Protein AF-A0A5C7VC19-F1 (afdb_monomer_lite)

Secondary structure (DSSP, 8-state):
-------PPPPHHHHHHHHHHHHHHHHHH---HHHHHHHHHHHHHHHHHHHHHHHHHHS-GGGT-----SS--TT-----

Sequence (80 aa):
MKKRSKKRKPSELTKLKKRLARLQSDIATVTSEITKKKLLVQILLTEEKIKIEEFHKVSGFNKIRGYEILSGAPGLGKRS

Structure (mmCIF, N/CA/C/O backbone):
data_AF-A0A5C7VC19-F1
#
_entry.id   AF-A0A5C7VC19-F1
#
loop_
_atom_site.group_PDB
_atom_site.id
_atom_site.type_symbol
_atom_site.label_atom_id
_atom_site.label_alt_id
_atom_site.label_comp_id
_atom_site.label_asym_id
_atom_site.label_entity_id
_atom_site.label_seq_id
_atom_site.pdbx_PDB_ins_code
_atom_site.Cartn_x
_atom_site.Cartn_y
_atom_site.Cartn_z
_atom_site.occupancy
_atom_site.B_iso_or_equiv
_atom_site.auth_seq_id
_atom_site.auth_comp_id
_atom_site.auth_asym_id
_atom_site.auth_atom_id
_atom_site.pdbx_PDB_model_num
ATOM 1 N N . MET A 1 1 ? -9.065 -20.157 -34.456 1.00 50.28 1 MET A N 1
ATOM 2 C CA . MET A 1 1 ? -8.557 -20.465 -33.094 1.00 50.28 1 MET A CA 1
ATOM 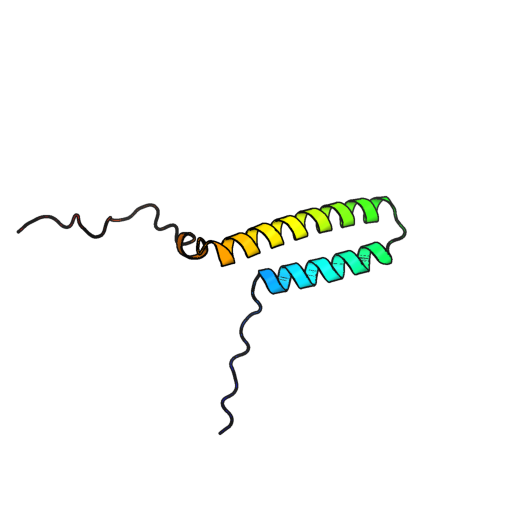3 C C . MET A 1 1 ? -8.222 -19.169 -32.352 1.00 50.28 1 MET A C 1
ATOM 5 O O . MET A 1 1 ? -7.311 -18.465 -32.770 1.00 50.28 1 MET A O 1
ATOM 9 N N . LYS A 1 2 ? -8.947 -18.809 -31.278 1.00 54.47 2 LYS A N 1
ATOM 10 C CA . LYS A 1 2 ? -8.595 -17.646 -30.434 1.00 54.47 2 LYS A CA 1
ATOM 11 C C . LYS A 1 2 ? -7.319 -17.969 -29.644 1.00 54.47 2 LYS A C 1
ATOM 13 O O . LYS A 1 2 ? -7.347 -18.825 -28.762 1.00 54.47 2 LYS A O 1
ATOM 18 N N . LYS A 1 3 ? -6.202 -17.302 -29.958 1.00 57.69 3 LYS A N 1
ATOM 19 C CA . LYS A 1 3 ? -4.954 -17.394 -29.180 1.00 57.69 3 LYS A CA 1
ATOM 20 C C . LYS A 1 3 ? -5.249 -16.949 -27.741 1.00 57.69 3 LYS A C 1
ATOM 22 O O . LYS A 1 3 ? -5.544 -15.781 -27.508 1.00 57.69 3 LYS A O 1
ATOM 27 N N . ARG A 1 4 ? -5.202 -17.874 -26.774 1.00 60.72 4 ARG A N 1
ATOM 28 C CA . ARG A 1 4 ? -5.302 -17.544 -25.343 1.00 60.72 4 ARG A CA 1
ATOM 29 C C . ARG A 1 4 ? -4.067 -16.722 -24.974 1.00 60.72 4 ARG A C 1
ATOM 31 O O . ARG A 1 4 ? -2.959 -17.252 -24.931 1.00 60.72 4 ARG A O 1
ATOM 38 N N . SER A 1 5 ? -4.239 -15.422 -24.759 1.00 63.59 5 SER A N 1
ATOM 39 C CA . SER A 1 5 ? -3.165 -14.549 -24.294 1.00 63.59 5 SER A CA 1
ATOM 40 C C . SER A 1 5 ? -2.697 -15.032 -22.918 1.00 63.59 5 SER A C 1
ATOM 42 O O . SER A 1 5 ? -3.458 -15.063 -21.952 1.00 63.59 5 SER A O 1
ATOM 44 N N . LYS A 1 6 ? -1.433 -15.468 -22.829 1.00 65.81 6 LYS A N 1
ATOM 45 C CA . LYS A 1 6 ? -0.788 -15.847 -21.564 1.00 65.81 6 LYS A CA 1
ATOM 46 C C . LYS A 1 6 ? -0.918 -14.656 -20.605 1.00 65.81 6 LYS A C 1
ATOM 48 O O . LYS A 1 6 ? -0.357 -13.595 -20.881 1.00 65.81 6 LYS A O 1
ATOM 53 N N . LYS A 1 7 ? -1.673 -14.806 -19.506 1.00 64.94 7 LYS A N 1
ATOM 54 C CA . LYS A 1 7 ? -1.801 -13.774 -18.460 1.00 64.94 7 LYS A CA 1
ATOM 55 C C . LYS A 1 7 ? -0.395 -13.395 -17.990 1.00 64.94 7 LYS A C 1
ATOM 57 O O . LYS A 1 7 ? 0.294 -14.205 -17.373 1.00 64.94 7 LYS A O 1
ATOM 62 N N . ARG A 1 8 ? 0.050 -12.180 -18.316 1.00 65.25 8 ARG A N 1
ATOM 63 C CA . ARG A 1 8 ? 1.345 -11.663 -17.858 1.00 65.25 8 ARG A CA 1
ATOM 64 C C . ARG A 1 8 ? 1.279 -11.459 -16.347 1.00 65.25 8 ARG A C 1
ATOM 66 O O . ARG A 1 8 ? 0.293 -10.924 -15.838 1.00 65.25 8 ARG A O 1
ATOM 73 N N . LYS A 1 9 ? 2.320 -11.897 -15.632 1.00 72.56 9 LYS A N 1
ATOM 74 C CA . LYS A 1 9 ? 2.441 -11.630 -14.195 1.00 72.56 9 LYS A CA 1
ATOM 75 C C . LYS A 1 9 ? 2.456 -10.105 -13.987 1.00 72.56 9 LYS A C 1
ATOM 77 O O . LYS A 1 9 ? 3.128 -9.411 -14.752 1.00 72.56 9 LYS A O 1
ATOM 82 N N . PRO A 1 10 ? 1.703 -9.574 -13.009 1.00 74.00 10 PRO A N 1
ATOM 83 C CA . PRO A 1 10 ? 1.691 -8.142 -12.743 1.00 74.00 10 PRO A CA 1
ATOM 84 C C . PRO A 1 10 ? 3.090 -7.684 -12.327 1.00 74.00 10 PRO A C 1
ATOM 86 O O . PRO A 1 10 ? 3.748 -8.367 -11.541 1.00 74.00 10 PRO A O 1
ATOM 89 N N . SER A 1 11 ? 3.525 -6.538 -12.855 1.00 81.38 11 SER A N 1
ATOM 90 C CA . SER A 1 11 ? 4.820 -5.952 -12.497 1.00 81.38 11 SER A CA 1
ATOM 91 C C . SER A 1 11 ? 4.873 -5.599 -11.010 1.00 81.38 11 SER A C 1
ATOM 93 O O . SER A 1 11 ? 3.829 -5.321 -10.412 1.00 81.38 11 SER A O 1
ATOM 95 N N . GLU A 1 12 ? 6.071 -5.581 -10.421 1.00 84.25 12 GLU A N 1
ATOM 96 C CA . GLU A 1 12 ? 6.259 -5.202 -9.012 1.00 84.25 12 GLU A CA 1
ATOM 97 C C . GLU A 1 12 ? 5.658 -3.823 -8.715 1.00 84.25 12 GLU A C 1
ATOM 99 O O . GLU A 1 12 ? 4.898 -3.679 -7.760 1.00 84.25 12 GLU A O 1
ATOM 104 N N . LEU A 1 13 ? 5.823 -2.858 -9.626 1.00 87.62 13 LEU A N 1
ATOM 105 C CA . LEU A 1 13 ? 5.147 -1.559 -9.569 1.00 87.62 13 LEU A CA 1
ATOM 106 C C . LEU A 1 13 ? 3.620 -1.687 -9.402 1.00 87.62 13 LEU A C 1
ATOM 108 O O . LEU A 1 13 ? 3.008 -1.022 -8.570 1.00 87.62 13 LEU A O 1
ATOM 112 N N . THR A 1 14 ? 2.984 -2.558 -10.191 1.00 88.62 14 THR A N 1
ATOM 113 C CA . THR A 1 14 ? 1.530 -2.772 -10.130 1.00 88.62 14 THR A CA 1
ATOM 114 C C . THR A 1 14 ? 1.113 -3.383 -8.792 1.00 88.62 14 THR A C 1
ATOM 116 O O . THR A 1 14 ? 0.043 -3.061 -8.278 1.00 88.62 14 THR A O 1
ATOM 119 N N . LYS A 1 15 ? 1.942 -4.261 -8.215 1.00 91.00 15 LYS A N 1
ATOM 120 C CA . LYS A 1 15 ? 1.692 -4.842 -6.890 1.00 91.00 15 LYS A CA 1
ATOM 121 C C . LYS A 1 15 ? 1.827 -3.789 -5.790 1.00 91.00 15 LYS A C 1
ATOM 123 O O . LYS A 1 15 ? 0.957 -3.719 -4.926 1.00 91.00 15 LYS A O 1
ATOM 128 N N . LEU A 1 16 ? 2.860 -2.948 -5.857 1.00 92.50 16 LEU A N 1
ATOM 129 C CA . LEU A 1 16 ? 3.094 -1.870 -4.896 1.00 92.50 16 LEU A CA 1
ATOM 130 C C . LEU A 1 16 ? 1.966 -0.831 -4.921 1.00 92.50 16 LEU A C 1
ATOM 132 O O . LEU A 1 16 ? 1.421 -0.520 -3.867 1.00 92.50 16 LEU A O 1
ATOM 136 N N . LYS A 1 17 ? 1.520 -0.387 -6.106 1.00 92.88 17 LYS A N 1
ATOM 137 C CA . LYS A 1 17 ? 0.380 0.543 -6.234 1.00 92.88 17 LYS A CA 1
ATOM 138 C C . LYS A 1 17 ? -0.919 -0.040 -5.665 1.00 92.88 17 LYS A C 1
ATOM 140 O O . LYS A 1 17 ? -1.646 0.647 -4.955 1.00 92.88 17 LYS A O 1
ATOM 145 N N . LYS A 1 18 ? -1.189 -1.332 -5.898 1.00 95.19 18 LYS A N 1
ATOM 146 C CA . LYS A 1 18 ? -2.341 -2.021 -5.282 1.00 95.19 18 LYS A CA 1
ATOM 147 C C . LYS A 1 18 ? -2.236 -2.089 -3.761 1.00 95.19 18 LYS A C 1
ATOM 149 O O . LYS A 1 18 ? -3.247 -1.955 -3.080 1.00 95.19 18 LYS A O 1
ATOM 154 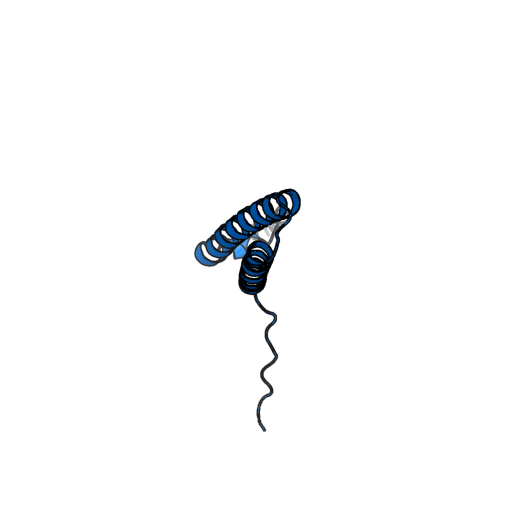N N . ARG A 1 19 ? -1.036 -2.330 -3.230 1.00 94.75 19 ARG A N 1
ATOM 155 C CA . ARG A 1 19 ? -0.801 -2.357 -1.785 1.00 94.75 19 ARG A CA 1
ATOM 156 C C . ARG A 1 19 ? -1.001 -0.977 -1.163 1.00 94.75 19 ARG A C 1
ATOM 158 O O . ARG A 1 19 ? -1.659 -0.900 -0.136 1.00 94.75 19 ARG A O 1
ATOM 165 N N . LEU A 1 20 ? -0.510 0.081 -1.807 1.00 95.25 20 LEU A N 1
ATOM 166 C CA . LEU A 1 20 ? -0.713 1.460 -1.364 1.00 95.25 20 LEU A CA 1
ATOM 167 C C . LEU A 1 20 ? -2.206 1.801 -1.252 1.00 95.25 20 LEU A C 1
ATOM 169 O O . LEU A 1 20 ? -2.642 2.259 -0.204 1.00 95.25 20 LEU A O 1
ATOM 173 N N . ALA A 1 21 ? -2.999 1.479 -2.280 1.00 95.25 21 ALA A N 1
ATOM 174 C CA . ALA A 1 21 ? -4.444 1.723 -2.271 1.00 95.25 21 ALA A CA 1
ATOM 175 C C . ALA A 1 21 ? -5.170 0.992 -1.123 1.00 95.25 21 ALA A C 1
ATOM 177 O O . ALA A 1 21 ? -6.087 1.538 -0.511 1.00 95.25 21 ALA A O 1
ATOM 178 N N . ARG A 1 22 ? -4.743 -0.238 -0.802 1.00 95.75 22 ARG A N 1
ATOM 179 C CA . ARG A 1 22 ? -5.272 -0.986 0.351 1.00 95.75 22 ARG A CA 1
ATOM 180 C C . ARG A 1 22 ? -4.907 -0.312 1.666 1.00 95.75 22 ARG A C 1
ATOM 182 O O . ARG A 1 22 ? -5.799 -0.033 2.447 1.00 95.75 22 ARG A O 1
ATOM 189 N N . LEU A 1 23 ? -3.636 0.039 1.863 1.00 95.19 23 LEU A N 1
ATOM 190 C CA . LEU A 1 23 ? -3.184 0.723 3.078 1.00 95.19 23 LEU A CA 1
ATOM 191 C C . LEU A 1 23 ? -3.899 2.070 3.291 1.00 95.19 23 LEU A C 1
ATOM 193 O O . LEU A 1 23 ? -4.239 2.409 4.420 1.00 95.19 23 LEU A O 1
ATOM 197 N N . GLN A 1 24 ? -4.170 2.812 2.213 1.00 93.88 24 GLN A N 1
ATOM 198 C CA . GLN A 1 24 ? -4.956 4.051 2.249 1.00 93.88 24 GLN A CA 1
ATOM 199 C C . GLN A 1 24 ? -6.434 3.816 2.604 1.00 93.88 24 GLN A C 1
ATOM 201 O O . GLN A 1 24 ? -7.062 4.664 3.231 1.00 93.88 24 GLN A O 1
ATOM 206 N N . SER A 1 25 ? -6.990 2.662 2.238 1.00 95.31 25 SER A N 1
ATOM 207 C CA . SER A 1 25 ? -8.349 2.276 2.638 1.00 95.31 25 SER A CA 1
ATOM 208 C C . SER A 1 25 ? -8.384 1.816 4.101 1.00 95.31 25 SER A C 1
ATOM 210 O O . SER A 1 25 ? -9.268 2.203 4.863 1.00 95.31 25 SER A O 1
ATOM 212 N N . ASP A 1 26 ? -7.379 1.050 4.525 1.00 93.12 26 ASP A N 1
ATOM 213 C CA . ASP A 1 26 ? -7.258 0.542 5.892 1.00 93.12 26 ASP A CA 1
ATOM 214 C C . ASP A 1 26 ? -7.080 1.694 6.891 1.00 93.12 26 ASP A C 1
ATOM 216 O O . ASP A 1 26 ? -7.719 1.722 7.939 1.00 93.12 26 ASP A O 1
ATOM 220 N N . ILE A 1 27 ? -6.275 2.709 6.560 1.00 92.88 27 ILE A N 1
ATOM 221 C CA . ILE A 1 27 ? -6.080 3.860 7.453 1.00 92.88 27 ILE A CA 1
ATOM 222 C C . ILE A 1 27 ? -7.340 4.726 7.595 1.00 92.88 27 ILE A C 1
ATOM 224 O O . ILE A 1 27 ? -7.533 5.341 8.643 1.00 92.88 27 ILE A O 1
ATOM 228 N N . ALA A 1 28 ? -8.199 4.766 6.573 1.00 90.25 28 ALA A N 1
ATOM 229 C CA . ALA A 1 28 ? -9.461 5.501 6.620 1.00 90.25 28 ALA A CA 1
ATOM 230 C C . ALA A 1 28 ? -10.487 4.841 7.557 1.00 90.25 28 ALA A C 1
ATOM 232 O O . ALA A 1 28 ? -11.356 5.525 8.089 1.00 90.25 28 ALA A O 1
ATOM 233 N N . THR A 1 29 ? -10.379 3.526 7.772 1.00 92.69 29 THR A N 1
ATOM 234 C CA . THR A 1 29 ? -11.316 2.746 8.600 1.00 92.69 29 THR A CA 1
ATOM 235 C C . THR A 1 29 ? -10.803 2.479 10.017 1.00 92.69 29 THR A C 1
ATOM 237 O O . THR A 1 29 ? -11.588 2.187 10.917 1.00 92.69 29 THR A O 1
ATOM 240 N N . VAL A 1 30 ? -9.494 2.599 10.250 1.00 93.00 30 VAL A N 1
ATOM 241 C CA . VAL A 1 30 ? -8.877 2.355 11.559 1.00 93.00 30 VAL A CA 1
ATOM 242 C C . VAL A 1 30 ? -9.116 3.510 12.536 1.00 93.00 30 VAL A C 1
ATOM 244 O O . VAL A 1 30 ? -8.732 4.654 12.298 1.00 93.00 30 VAL A O 1
ATOM 247 N N . THR A 1 31 ? -9.662 3.168 13.704 1.00 90.12 31 THR A N 1
ATOM 248 C CA . THR A 1 31 ? -9.900 4.088 14.830 1.00 90.12 31 THR A CA 1
ATOM 249 C C . THR A 1 31 ? -8.753 4.112 15.842 1.00 90.12 31 THR A C 1
ATOM 251 O O . THR A 1 31 ? -8.525 5.123 16.501 1.00 90.12 31 THR A O 1
ATOM 254 N N . SER A 1 32 ? -7.993 3.017 15.959 1.00 94.69 32 SER A N 1
ATOM 255 C CA . SER A 1 32 ? -6.859 2.924 16.885 1.00 94.69 32 SER A CA 1
ATOM 256 C C . SER A 1 32 ? -5.679 3.777 16.420 1.00 94.69 32 SER A C 1
ATOM 258 O O . SER A 1 32 ? -5.105 3.547 15.353 1.00 94.69 32 SER A O 1
ATOM 260 N N . GLU A 1 33 ? -5.254 4.718 17.261 1.00 92.06 33 GLU A N 1
ATOM 261 C CA . GLU A 1 33 ? -4.169 5.649 16.944 1.00 92.06 33 GLU A CA 1
ATOM 262 C C . GLU A 1 33 ? -2.811 4.947 16.756 1.00 92.06 33 GLU A C 1
ATOM 264 O O . GLU A 1 33 ? -2.028 5.306 15.874 1.00 92.06 33 GLU A O 1
ATOM 269 N N . ILE A 1 34 ? -2.546 3.888 17.529 1.00 93.56 34 ILE A N 1
ATOM 270 C CA . ILE A 1 34 ? -1.322 3.078 17.415 1.00 93.56 34 ILE A CA 1
ATOM 271 C C . ILE A 1 34 ? -1.277 2.378 16.052 1.00 93.56 34 ILE A C 1
ATOM 273 O O . ILE A 1 34 ? -0.258 2.403 15.357 1.00 93.56 34 ILE A O 1
ATOM 277 N N . THR A 1 35 ? -2.392 1.772 15.644 1.00 92.44 35 THR A N 1
ATOM 278 C CA . THR A 1 35 ? -2.507 1.096 14.347 1.00 92.44 35 THR A CA 1
ATOM 279 C C . THR A 1 35 ? -2.435 2.099 13.198 1.00 92.44 35 THR A C 1
ATOM 281 O O . THR A 1 35 ? -1.758 1.840 12.205 1.00 92.44 35 THR A O 1
ATOM 284 N N . LYS A 1 36 ? -3.031 3.286 13.363 1.00 93.56 36 LYS A N 1
ATOM 285 C CA . LYS A 1 36 ? -2.953 4.386 12.396 1.00 93.56 36 LYS A CA 1
ATOM 286 C C . LYS A 1 36 ? -1.508 4.835 12.160 1.00 93.56 36 LYS A C 1
ATOM 288 O O . LYS A 1 36 ? -1.085 4.926 11.011 1.00 93.56 36 LYS A O 1
ATOM 293 N N . LYS A 1 37 ? -0.716 5.024 13.224 1.00 94.38 37 LYS A N 1
ATOM 294 C CA . LYS A 1 37 ? 0.720 5.359 13.121 1.00 94.38 37 LYS A CA 1
ATOM 295 C C . LYS A 1 37 ? 1.509 4.273 12.383 1.00 94.38 37 LYS A C 1
ATOM 297 O O . LYS A 1 37 ? 2.295 4.589 11.494 1.00 94.38 37 LYS A O 1
ATOM 302 N N . LYS A 1 38 ? 1.256 2.992 12.677 1.00 94.75 38 LYS A N 1
ATOM 303 C CA . LYS A 1 38 ? 1.886 1.870 11.952 1.00 94.75 38 LYS A CA 1
ATOM 304 C C . LYS A 1 38 ? 1.527 1.865 10.462 1.00 94.75 38 LYS A C 1
ATOM 306 O O . LYS A 1 38 ? 2.409 1.659 9.632 1.00 94.75 38 LYS A O 1
ATOM 311 N N . LEU A 1 39 ? 0.261 2.110 10.118 1.00 94.38 39 LEU A N 1
ATOM 312 C CA . LEU A 1 39 ? -0.190 2.187 8.726 1.00 94.38 39 LEU A CA 1
ATOM 313 C C . LEU A 1 39 ? 0.438 3.375 7.985 1.00 94.38 39 LEU A C 1
ATOM 315 O O . LEU A 1 39 ? 0.880 3.195 6.855 1.00 94.38 39 LEU A O 1
ATOM 319 N N . LEU A 1 40 ? 0.573 4.543 8.625 1.00 94.62 40 LEU A N 1
ATOM 320 C CA . LEU A 1 40 ? 1.269 5.701 8.041 1.00 94.62 40 LEU A CA 1
ATOM 321 C C . LEU A 1 40 ? 2.720 5.379 7.672 1.00 94.62 40 LEU A C 1
ATOM 323 O O . LEU A 1 40 ? 3.151 5.674 6.560 1.00 94.62 40 LEU A O 1
ATOM 327 N N . VAL A 1 41 ? 3.456 4.716 8.569 1.00 95.69 41 VAL A N 1
ATOM 328 C CA . VAL A 1 41 ? 4.835 4.281 8.288 1.00 95.69 41 VAL A CA 1
ATOM 329 C C . VAL A 1 41 ? 4.869 3.316 7.099 1.00 95.69 41 VAL A C 1
ATOM 331 O O . VAL A 1 41 ? 5.718 3.437 6.218 1.00 95.69 41 VAL A O 1
ATOM 334 N N . GLN A 1 42 ? 3.927 2.372 7.024 1.00 94.31 42 GLN A N 1
ATOM 335 C CA . GLN A 1 42 ? 3.853 1.438 5.898 1.00 94.31 42 GLN A CA 1
ATOM 336 C C . GLN A 1 42 ? 3.504 2.122 4.570 1.00 94.31 42 GLN A C 1
ATOM 338 O O . GLN A 1 42 ? 4.017 1.702 3.529 1.00 94.31 42 GLN A O 1
ATOM 343 N N . ILE A 1 43 ? 2.651 3.149 4.595 1.00 95.12 43 ILE A N 1
ATOM 344 C CA . ILE A 1 43 ? 2.312 3.969 3.426 1.00 95.12 43 ILE A CA 1
ATOM 345 C C . ILE A 1 43 ? 3.573 4.666 2.912 1.00 95.12 43 ILE A C 1
ATOM 347 O O . ILE A 1 43 ? 3.947 4.428 1.766 1.00 95.12 43 ILE A O 1
ATOM 351 N N . LEU A 1 44 ? 4.285 5.397 3.777 1.00 95.25 44 LEU A N 1
ATOM 352 C CA . LEU A 1 44 ? 5.540 6.087 3.445 1.00 95.25 44 LEU A CA 1
ATOM 353 C C . LEU A 1 44 ? 6.568 5.149 2.797 1.00 95.25 44 LEU A C 1
ATOM 355 O O . LEU A 1 44 ? 7.039 5.397 1.688 1.00 95.25 44 LEU A O 1
ATOM 359 N N . LEU A 1 45 ? 6.845 4.007 3.433 1.00 94.00 45 LEU A N 1
ATOM 360 C CA . LEU A 1 45 ? 7.791 3.019 2.901 1.00 94.00 45 LEU A CA 1
ATOM 361 C C . LEU A 1 45 ? 7.343 2.428 1.555 1.00 94.00 45 LEU A C 1
ATOM 363 O O . LEU A 1 45 ? 8.169 2.038 0.727 1.00 94.00 45 LEU A O 1
ATOM 367 N N . THR A 1 46 ? 6.033 2.303 1.331 1.00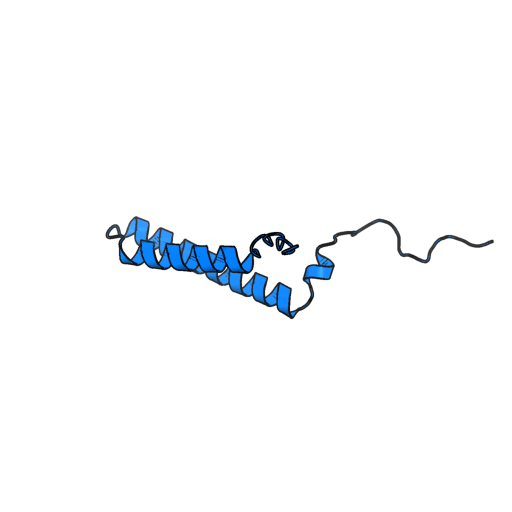 93.62 46 THR A N 1
ATOM 368 C CA . THR A 1 46 ? 5.494 1.796 0.062 1.00 93.62 46 THR A CA 1
ATOM 369 C C . THR A 1 46 ? 5.617 2.845 -1.042 1.00 93.62 46 THR A C 1
ATOM 371 O O . THR A 1 46 ? 5.960 2.488 -2.168 1.00 93.62 46 THR A O 1
ATOM 374 N N . GLU A 1 47 ? 5.396 4.123 -0.733 1.00 93.31 47 GLU A N 1
ATOM 375 C CA . GLU A 1 47 ? 5.586 5.237 -1.667 1.00 93.31 47 GLU A CA 1
ATOM 376 C C . GLU A 1 47 ? 7.048 5.383 -2.097 1.00 93.31 47 GLU A C 1
ATOM 378 O O . GLU A 1 47 ? 7.322 5.507 -3.291 1.00 93.31 47 GLU A O 1
ATOM 383 N N . GLU A 1 48 ? 7.998 5.284 -1.165 1.00 92.06 48 GLU A N 1
ATOM 384 C CA . GLU A 1 48 ? 9.429 5.294 -1.494 1.00 92.06 48 GLU A CA 1
ATOM 385 C C . GLU A 1 48 ? 9.812 4.134 -2.418 1.00 92.06 48 GLU A C 1
ATOM 387 O O . GLU A 1 48 ? 10.485 4.335 -3.429 1.00 92.06 48 GLU A O 1
ATOM 392 N N . LYS A 1 49 ? 9.316 2.921 -2.141 1.00 90.19 49 LYS A N 1
ATOM 393 C CA . LYS A 1 49 ? 9.537 1.761 -3.020 1.00 90.19 49 LYS A CA 1
ATOM 394 C C . LYS A 1 49 ? 8.953 1.963 -4.415 1.00 90.19 49 LYS A C 1
ATOM 396 O O . LYS A 1 49 ? 9.560 1.518 -5.385 1.00 90.19 49 LYS A O 1
ATOM 401 N N . ILE A 1 50 ? 7.796 2.619 -4.531 1.00 90.81 50 ILE A N 1
ATOM 402 C CA . ILE A 1 50 ? 7.214 2.966 -5.834 1.00 90.81 50 ILE A CA 1
ATOM 403 C C . ILE A 1 50 ? 8.136 3.935 -6.570 1.00 90.81 50 ILE A C 1
ATOM 405 O O . ILE A 1 50 ? 8.463 3.661 -7.719 1.00 90.81 50 ILE A O 1
ATOM 409 N N . LYS A 1 51 ? 8.609 5.001 -5.913 1.00 89.38 51 LYS A N 1
ATOM 410 C CA . LYS A 1 51 ? 9.541 5.969 -6.518 1.00 89.38 51 LYS A CA 1
ATOM 411 C C . LYS A 1 51 ? 10.817 5.292 -7.022 1.00 89.38 51 LYS A C 1
ATOM 413 O O . LYS A 1 51 ? 11.229 5.544 -8.150 1.00 89.38 51 LYS A O 1
ATOM 418 N N . ILE A 1 52 ? 11.404 4.393 -6.229 1.00 85.69 52 ILE A N 1
ATOM 419 C CA . ILE A 1 52 ? 12.593 3.619 -6.619 1.00 85.69 52 ILE A CA 1
ATOM 420 C C . ILE A 1 52 ? 12.295 2.729 -7.835 1.00 85.69 52 ILE A C 1
ATOM 422 O O . ILE A 1 52 ? 13.068 2.704 -8.787 1.00 85.69 52 ILE A O 1
ATOM 426 N N . GLU A 1 53 ? 11.168 2.016 -7.843 1.00 84.69 53 GLU A N 1
ATOM 427 C CA . GLU A 1 53 ? 10.805 1.123 -8.950 1.00 84.69 53 GLU A CA 1
ATOM 428 C C . GLU A 1 53 ? 10.456 1.894 -10.239 1.00 84.69 53 GLU A C 1
ATOM 430 O O . GLU A 1 53 ? 10.772 1.445 -11.344 1.00 84.69 53 GLU A O 1
ATOM 435 N N . GLU A 1 54 ? 9.830 3.070 -10.120 1.00 84.50 54 GLU A N 1
ATOM 436 C CA . GLU A 1 54 ? 9.608 3.995 -11.240 1.00 84.50 54 GLU A CA 1
ATOM 437 C C . GLU A 1 54 ? 10.940 4.510 -11.778 1.00 84.50 54 GLU A C 1
ATOM 439 O O . GLU A 1 54 ? 11.175 4.448 -12.987 1.00 84.50 54 GLU A O 1
ATOM 444 N N . PHE A 1 55 ? 11.853 4.903 -10.888 1.00 79.94 55 PHE A N 1
ATOM 445 C CA . PHE A 1 55 ? 13.204 5.298 -11.258 1.00 79.94 55 PHE A CA 1
ATOM 446 C C . PHE A 1 55 ? 13.954 4.162 -11.966 1.00 79.94 55 PHE A C 1
ATOM 448 O O . PHE A 1 55 ? 14.521 4.394 -13.029 1.00 79.94 55 PHE A O 1
ATOM 455 N N . HIS A 1 56 ? 13.908 2.921 -11.471 1.00 72.56 56 HIS A N 1
ATOM 456 C CA . HIS A 1 56 ? 14.542 1.755 -12.108 1.00 72.56 56 HIS A CA 1
ATOM 457 C C . HIS A 1 56 ? 13.972 1.423 -13.493 1.00 72.56 56 HIS A C 1
ATOM 459 O O . HIS A 1 56 ? 14.697 0.927 -14.360 1.00 72.56 56 HIS A O 1
ATOM 465 N N . LYS A 1 57 ? 12.677 1.683 -13.719 1.00 69.62 57 LYS A N 1
ATOM 466 C CA . LYS A 1 57 ? 12.062 1.554 -15.047 1.00 69.62 57 LYS A CA 1
ATOM 467 C C . LYS A 1 57 ? 12.539 2.631 -16.013 1.00 69.62 57 LYS A C 1
ATOM 469 O O . LYS A 1 57 ? 12.797 2.309 -17.168 1.00 69.62 57 LYS A O 1
ATOM 474 N N . VAL A 1 58 ? 12.625 3.880 -15.556 1.00 61.22 58 VAL A N 1
ATOM 475 C CA . VAL A 1 58 ? 12.992 5.034 -16.394 1.00 61.22 58 VAL A CA 1
ATOM 476 C C . VAL A 1 58 ? 14.488 5.045 -16.704 1.00 61.22 58 VAL A C 1
ATOM 478 O O . VAL A 1 58 ? 14.882 5.273 -17.840 1.00 61.22 58 VAL A O 1
ATOM 481 N N . SER A 1 59 ? 15.325 4.739 -15.716 1.00 57.41 59 SER A N 1
ATOM 482 C CA . SER A 1 59 ? 16.788 4.769 -15.838 1.00 57.41 59 SER A CA 1
ATOM 483 C C . SER A 1 59 ? 17.375 3.594 -16.627 1.00 57.41 59 SER A C 1
ATOM 485 O O . SER A 1 59 ? 18.580 3.557 -16.852 1.00 57.41 59 SER A O 1
ATOM 487 N N . GLY A 1 60 ? 16.574 2.591 -17.012 1.00 52.59 60 GLY A N 1
ATOM 488 C CA . GLY A 1 60 ? 17.088 1.375 -17.652 1.00 52.59 60 GLY A CA 1
ATOM 489 C C . GLY A 1 60 ? 18.051 0.564 -16.767 1.00 52.59 60 GLY A C 1
ATOM 490 O O . GLY A 1 60 ? 18.555 -0.469 -17.207 1.00 52.59 60 GLY A O 1
ATOM 491 N N . PHE A 1 61 ? 18.261 0.969 -15.505 1.00 48.75 61 PHE A N 1
ATOM 492 C CA . PHE A 1 61 ? 19.146 0.315 -14.532 1.00 48.75 61 PHE A CA 1
ATOM 493 C C . PHE A 1 61 ? 18.713 -1.115 -14.201 1.00 48.75 61 PHE A C 1
ATOM 495 O O . PHE A 1 61 ? 19.501 -1.898 -13.680 1.00 48.75 61 PHE A O 1
ATOM 502 N N . ASN A 1 62 ? 17.489 -1.509 -14.563 1.00 47.25 62 ASN A N 1
ATOM 503 C CA . ASN A 1 62 ? 17.063 -2.907 -14.511 1.00 47.25 62 ASN A CA 1
ATOM 504 C C . ASN A 1 62 ? 17.859 -3.835 -15.456 1.00 47.25 62 ASN A C 1
ATOM 506 O O . ASN A 1 62 ? 17.765 -5.048 -15.298 1.00 47.25 62 ASN A O 1
ATOM 510 N N . LYS A 1 63 ? 18.681 -3.311 -16.383 1.00 48.50 63 LYS A N 1
ATOM 511 C CA . LYS A 1 63 ? 19.713 -4.110 -17.077 1.00 48.50 63 LYS A CA 1
ATOM 512 C C . LYS A 1 63 ? 20.953 -4.396 -16.219 1.00 48.50 63 LYS A C 1
ATOM 514 O O . LYS A 1 63 ? 21.684 -5.322 -16.535 1.00 48.50 63 LYS A O 1
ATOM 519 N N . ILE A 1 64 ? 21.180 -3.641 -15.144 1.00 51.59 64 ILE A N 1
ATOM 520 C CA . ILE A 1 64 ? 22.360 -3.761 -14.267 1.00 51.59 64 ILE A CA 1
ATOM 521 C C . ILE A 1 64 ? 22.076 -4.694 -13.078 1.00 51.59 64 ILE A C 1
ATOM 523 O O . ILE A 1 64 ? 22.985 -5.143 -12.389 1.00 51.59 64 ILE A O 1
ATOM 527 N N . ARG A 1 65 ? 20.817 -5.116 -12.881 1.00 45.56 65 ARG A N 1
ATOM 528 C CA . ARG A 1 65 ? 20.464 -6.185 -11.928 1.00 45.56 65 ARG A CA 1
ATOM 529 C C . ARG A 1 65 ? 20.776 -7.599 -12.451 1.00 45.56 65 ARG A C 1
ATOM 531 O O . ARG A 1 65 ? 20.187 -8.570 -11.990 1.00 45.56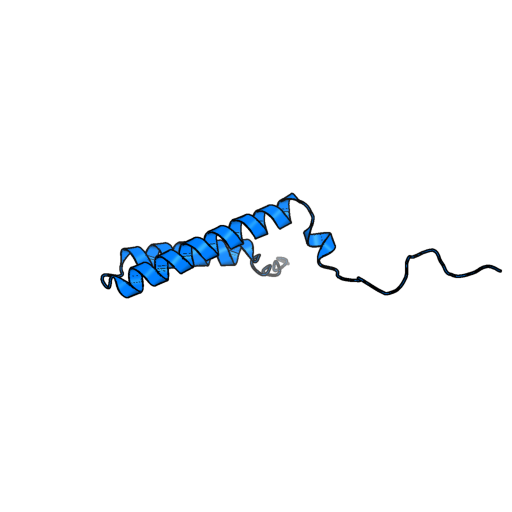 65 ARG A O 1
ATOM 538 N N . GLY A 1 66 ? 21.701 -7.703 -13.401 1.00 45.06 66 GLY A N 1
ATOM 539 C CA . GLY A 1 66 ? 22.573 -8.853 -13.579 1.00 45.06 66 GLY A CA 1
ATOM 540 C C . GLY A 1 66 ? 23.917 -8.501 -12.956 1.00 45.06 66 GLY A C 1
ATOM 541 O O . GLY A 1 66 ? 24.809 -8.018 -13.643 1.00 45.06 66 GLY A O 1
ATOM 542 N N . TYR A 1 67 ? 24.053 -8.717 -11.649 1.00 45.66 67 TYR A N 1
ATOM 543 C CA . TYR A 1 67 ? 25.370 -8.937 -11.066 1.00 45.66 67 TYR A CA 1
ATOM 544 C C . TYR A 1 67 ? 25.943 -10.215 -11.713 1.00 45.66 67 TYR A C 1
ATOM 546 O O . TYR A 1 67 ? 25.847 -11.296 -11.150 1.00 45.66 67 TYR A O 1
ATOM 554 N N . GLU A 1 68 ? 26.530 -10.090 -12.901 1.00 44.00 68 GLU A N 1
ATOM 555 C CA . GLU A 1 68 ? 27.806 -10.741 -13.202 1.00 44.00 68 GLU A CA 1
ATOM 556 C C . GLU A 1 68 ? 28.902 -9.741 -12.824 1.00 44.00 68 GLU A C 1
ATOM 558 O O . GLU A 1 68 ? 29.687 -9.261 -13.638 1.00 44.00 68 GLU A O 1
ATOM 563 N N . ILE A 1 69 ? 28.935 -9.369 -11.544 1.00 55.34 69 ILE A N 1
ATOM 564 C CA . ILE A 1 69 ? 30.168 -8.852 -10.972 1.00 55.34 69 ILE A CA 1
ATOM 565 C C . ILE A 1 69 ? 31.006 -10.105 -10.713 1.00 55.34 69 ILE A C 1
ATOM 567 O O . ILE A 1 69 ? 30.769 -10.812 -9.740 1.00 55.34 69 ILE A O 1
ATOM 571 N N . LEU A 1 70 ? 31.950 -10.354 -11.631 1.00 54.12 70 LEU A N 1
ATOM 572 C CA . LEU A 1 70 ? 33.004 -11.383 -11.629 1.00 54.12 70 LEU A CA 1
ATOM 573 C C . LEU A 1 70 ? 32.671 -12.748 -12.266 1.00 54.12 70 LEU A C 1
ATOM 575 O O . LEU A 1 70 ? 32.580 -13.753 -11.574 1.00 54.12 70 LEU A O 1
ATOM 579 N N . SER A 1 71 ? 32.711 -12.817 -13.600 1.00 47.16 71 SER A N 1
ATOM 580 C CA . SER A 1 71 ? 33.710 -13.672 -14.271 1.00 47.16 71 SER A CA 1
ATOM 581 C C . SER A 1 71 ? 33.822 -13.348 -15.764 1.00 47.16 71 SER A C 1
ATOM 583 O O . SER A 1 71 ? 33.053 -13.843 -16.579 1.00 47.16 71 SER A O 1
ATOM 585 N N . GLY A 1 72 ? 34.841 -12.559 -16.116 1.00 48.09 72 GLY A N 1
ATOM 586 C CA . GLY A 1 72 ? 35.375 -12.481 -17.476 1.00 48.09 72 GLY A CA 1
ATOM 587 C C . GLY A 1 72 ? 34.890 -11.287 -18.290 1.00 48.09 72 GLY A C 1
ATOM 588 O O . GLY A 1 72 ? 33.808 -11.296 -18.862 1.00 48.09 72 GLY A O 1
ATOM 589 N N . ALA A 1 73 ? 35.750 -10.278 -18.429 1.00 54.16 73 ALA A N 1
ATOM 590 C CA . ALA A 1 73 ? 35.656 -9.362 -19.558 1.00 54.16 73 ALA A CA 1
ATOM 591 C C . ALA A 1 73 ? 35.634 -10.183 -20.871 1.00 54.16 73 ALA A C 1
ATOM 593 O O . ALA A 1 73 ? 36.521 -11.029 -21.051 1.00 54.16 73 ALA A O 1
ATOM 594 N N . PRO A 1 74 ? 34.680 -9.965 -21.798 1.00 55.59 74 PRO A N 1
ATOM 595 C CA . PRO A 1 74 ? 34.723 -10.598 -23.109 1.00 55.59 74 PRO A CA 1
ATOM 596 C C . PRO A 1 74 ? 35.838 -9.922 -23.913 1.00 55.59 74 PRO A C 1
ATOM 598 O O . PRO A 1 74 ? 35.619 -8.917 -24.580 1.00 55.59 74 PRO A O 1
ATOM 601 N N . GLY A 1 75 ? 37.070 -10.413 -23.773 1.00 56.72 75 GLY A N 1
ATOM 602 C CA . GLY A 1 75 ? 38.215 -9.805 -24.460 1.00 56.72 75 GLY A CA 1
ATOM 603 C C . GLY A 1 75 ? 39.613 -10.150 -23.953 1.00 56.72 75 GLY A C 1
ATOM 604 O O . GLY A 1 75 ? 40.572 -9.565 -24.439 1.00 56.72 75 GLY A O 1
ATOM 605 N N . LEU A 1 76 ? 39.769 -11.080 -23.006 1.00 58.16 76 LEU A N 1
ATOM 606 C CA . LEU A 1 76 ? 41.089 -11.532 -22.528 1.00 58.16 76 LE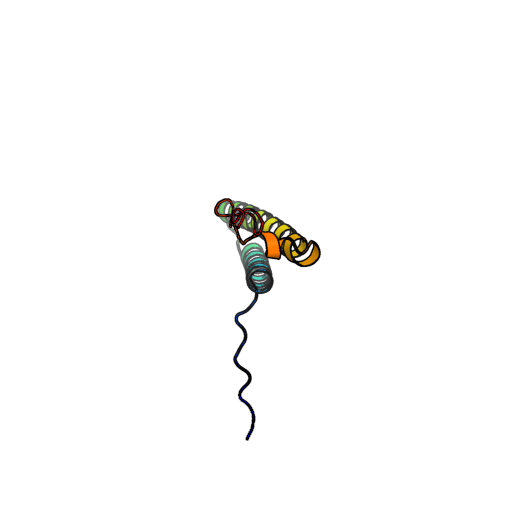U A CA 1
ATOM 607 C C . LEU A 1 76 ? 41.278 -13.055 -22.654 1.00 58.16 76 LEU A C 1
ATOM 609 O O . LEU A 1 76 ? 41.966 -13.684 -21.853 1.00 58.16 76 LEU A O 1
ATOM 613 N N . GLY A 1 77 ? 40.697 -13.649 -23.699 1.00 49.72 77 GLY A N 1
ATOM 614 C CA . GLY A 1 77 ? 41.167 -14.929 -24.229 1.00 49.72 77 GLY A CA 1
ATOM 615 C C . GLY A 1 77 ? 42.472 -14.686 -24.982 1.00 49.72 77 GLY A C 1
ATOM 616 O O . GLY A 1 77 ? 42.485 -14.020 -26.013 1.00 49.72 77 GLY A O 1
ATOM 617 N N . LYS A 1 78 ? 43.579 -15.140 -24.401 1.00 48.81 78 LYS A N 1
ATOM 618 C CA . LYS A 1 78 ? 44.938 -14.957 -24.908 1.00 48.81 78 LYS A CA 1
ATOM 619 C C . LYS A 1 78 ? 45.106 -15.525 -26.330 1.00 48.81 78 LYS A C 1
ATOM 621 O O . LYS A 1 78 ? 44.586 -16.589 -26.634 1.00 48.81 78 LYS A O 1
ATOM 626 N N . ARG A 1 79 ? 45.854 -14.752 -27.129 1.00 49.09 79 ARG A N 1
ATOM 627 C CA . ARG A 1 79 ? 46.819 -15.082 -28.201 1.00 49.09 79 ARG A CA 1
ATOM 628 C C . ARG A 1 79 ? 46.913 -16.546 -28.678 1.00 49.09 79 ARG A C 1
ATOM 630 O O . ARG A 1 79 ? 47.098 -17.419 -27.841 1.00 49.09 79 ARG A O 1
ATOM 637 N N . SER A 1 80 ? 46.904 -16.686 -30.015 1.00 44.34 80 SER A N 1
ATOM 638 C CA . SER A 1 80 ? 47.699 -17.594 -30.882 1.00 44.34 80 SER A CA 1
ATOM 639 C C . SER A 1 80 ? 48.169 -18.926 -30.307 1.00 44.34 80 SER A C 1
ATOM 641 O O . SER A 1 80 ? 48.994 -18.878 -29.367 1.00 44.34 80 SER A O 1
#

Radius of gyration: 21.37 Å; chains: 1; bounding box: 59×27×50 Å

pLDDT: mean 75.93, std 19.17, range [44.0, 95.75]

Foldseek 3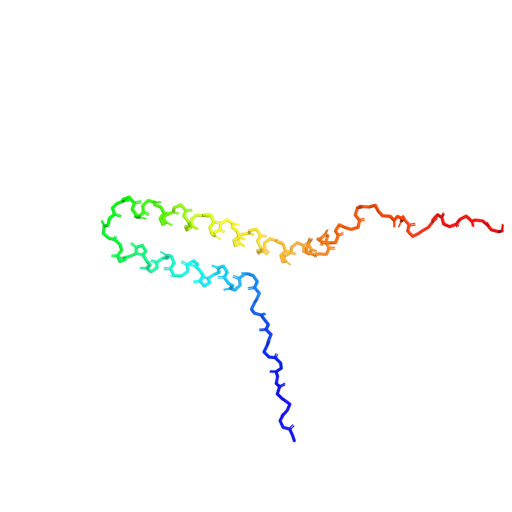Di:
DPPDPDPDDDDPLRVLVVVLVVLVVVLVPDPDPVVNVVSVVVNVVSVVVNVVVVCCVVVVCVVVVPPPVDDDDPPPPDDD